Protein AF-A0A2S8F6P9-F1 (afdb_monomer)

Structure (mmCIF, N/CA/C/O backbone):
data_AF-A0A2S8F6P9-F1
#
_entry.id   AF-A0A2S8F6P9-F1
#
loop_
_atom_site.group_PDB
_atom_site.id
_atom_site.type_symbol
_atom_site.label_atom_id
_atom_site.label_alt_id
_atom_site.label_comp_id
_atom_site.label_asym_id
_atom_site.label_entity_id
_atom_site.label_seq_id
_atom_site.pdbx_PDB_ins_code
_atom_site.Cartn_x
_atom_site.Cartn_y
_atom_site.Cartn_z
_atom_site.occupancy
_atom_site.B_iso_or_equiv
_atom_site.auth_seq_id
_atom_site.auth_comp_id
_atom_site.auth_asym_id
_atom_site.auth_atom_id
_atom_site.pdbx_PDB_model_num
ATOM 1 N N . MET A 1 1 ? -46.909 18.393 47.380 1.00 46.16 1 MET A N 1
ATOM 2 C CA . MET A 1 1 ? -45.535 18.836 47.074 1.00 46.16 1 MET A CA 1
ATOM 3 C C . MET A 1 1 ? -44.942 17.707 46.244 1.00 46.16 1 MET A C 1
ATOM 5 O O . MET A 1 1 ? -44.631 16.673 46.807 1.00 46.16 1 MET A O 1
ATOM 9 N N . ASN A 1 2 ? -45.022 17.815 44.913 1.00 43.06 2 ASN A N 1
ATOM 10 C CA . ASN A 1 2 ? -44.705 16.712 43.997 1.00 43.06 2 ASN A CA 1
ATOM 11 C C . ASN A 1 2 ? -43.255 16.837 43.535 1.00 43.06 2 ASN A C 1
ATOM 13 O O . ASN A 1 2 ? -42.916 17.789 42.831 1.00 43.06 2 ASN A O 1
ATOM 17 N N . GLU A 1 3 ? -42.434 15.863 43.908 1.00 48.12 3 GLU A N 1
ATOM 18 C CA . GLU A 1 3 ? -41.111 15.640 43.341 1.00 48.12 3 GLU A CA 1
ATOM 19 C C . GLU A 1 3 ? -41.294 15.172 41.893 1.00 48.12 3 GLU A C 1
ATOM 21 O O . GLU A 1 3 ? -41.641 14.027 41.616 1.00 48.12 3 GLU A O 1
ATOM 26 N N . ARG A 1 4 ? -41.142 16.099 40.942 1.00 51.81 4 ARG A N 1
ATOM 27 C CA . ARG A 1 4 ? -40.935 15.735 39.540 1.00 51.81 4 ARG A CA 1
ATOM 28 C C . ARG A 1 4 ? -39.510 15.217 39.424 1.00 51.81 4 ARG A C 1
ATOM 30 O O . ARG A 1 4 ? -38.566 15.997 39.364 1.00 51.81 4 ARG A O 1
ATOM 37 N N . GLU A 1 5 ? -39.394 13.901 39.410 1.00 55.03 5 GLU A N 1
ATOM 38 C CA . GLU A 1 5 ? -38.217 13.162 38.981 1.00 55.03 5 GLU A CA 1
ATOM 39 C C . GLU A 1 5 ? -37.900 13.567 37.531 1.00 55.03 5 GLU A C 1
ATOM 41 O O . GLU A 1 5 ? -38.572 13.176 36.575 1.00 55.03 5 GLU A O 1
ATOM 46 N N . ILE A 1 6 ? -36.929 14.468 37.373 1.00 58.81 6 ILE A N 1
ATOM 47 C CA . ILE A 1 6 ? -36.389 14.849 36.070 1.00 58.81 6 ILE A CA 1
ATOM 48 C C . ILE A 1 6 ? -35.509 13.680 35.636 1.00 58.81 6 ILE A C 1
ATOM 50 O O . ILE A 1 6 ? -34.346 13.587 36.025 1.00 58.81 6 ILE A O 1
ATOM 54 N N . ALA A 1 7 ? -36.084 12.768 34.855 1.00 59.62 7 ALA A N 1
ATOM 55 C CA . ALA A 1 7 ? -35.307 11.773 34.137 1.00 59.62 7 ALA A CA 1
ATOM 56 C C . ALA A 1 7 ? -34.229 12.498 33.303 1.00 59.62 7 ALA A C 1
ATOM 58 O O . ALA A 1 7 ? -34.551 13.470 32.608 1.00 59.62 7 ALA A O 1
ATOM 59 N N . PRO A 1 8 ? -32.955 12.076 33.357 1.00 54.97 8 PRO A N 1
ATOM 60 C CA . PRO A 1 8 ? -31.944 12.621 32.468 1.00 54.97 8 PRO A CA 1
ATOM 61 C C . PRO A 1 8 ? -32.348 12.286 31.032 1.00 54.97 8 PRO A C 1
ATOM 63 O O . PRO A 1 8 ? -32.552 11.120 30.692 1.00 54.97 8 PRO A O 1
ATOM 66 N N . ASN A 1 9 ? -32.493 13.320 30.199 1.00 54.78 9 ASN A N 1
ATOM 67 C CA . ASN A 1 9 ? -32.681 13.154 28.761 1.00 54.78 9 ASN A CA 1
ATOM 68 C C . ASN A 1 9 ? -31.639 12.150 28.234 1.00 54.78 9 ASN A C 1
ATOM 70 O O . ASN A 1 9 ? -30.451 12.321 28.537 1.00 54.78 9 ASN A O 1
ATOM 74 N N . PRO A 1 10 ? -32.032 11.132 27.446 1.00 55.75 10 PRO A N 1
ATOM 75 C CA . PRO A 1 10 ? -31.050 10.328 26.739 1.00 55.75 10 PRO A CA 1
ATOM 76 C C . PRO A 1 10 ? -30.212 11.267 25.859 1.00 55.75 10 PRO A C 1
ATOM 78 O O . PRO A 1 10 ? -30.752 12.243 25.324 1.00 55.75 10 PRO A O 1
ATOM 81 N N . PRO A 1 11 ? -28.894 11.029 25.734 1.00 51.94 11 PRO A N 1
ATOM 82 C CA . PRO A 1 11 ? -28.050 11.861 24.898 1.00 51.94 11 PRO A CA 1
ATOM 83 C C . PRO A 1 11 ? -28.639 11.869 23.494 1.00 51.94 11 PRO A C 1
ATOM 85 O O . PRO A 1 11 ? -28.786 10.821 22.869 1.00 51.94 11 PRO A O 1
ATOM 88 N N . SER A 1 12 ? -29.014 13.067 23.046 1.00 47.97 12 SER A N 1
ATOM 89 C CA . SER A 1 12 ? -29.459 13.354 21.693 1.00 47.97 12 SER A CA 1
ATOM 90 C C . SER A 1 12 ? -28.523 12.661 20.711 1.00 47.97 12 SER A C 1
ATOM 92 O O . SER A 1 12 ? -27.375 13.082 20.532 1.00 47.97 12 SER A O 1
ATOM 94 N N . GLU A 1 13 ? -29.012 11.597 20.083 1.00 46.50 13 GLU A N 1
ATOM 95 C CA . GLU A 1 13 ? -28.463 11.122 18.828 1.00 46.50 13 GLU A CA 1
ATOM 96 C C . GLU A 1 13 ? -28.396 12.342 17.911 1.00 46.50 13 GLU A C 1
ATOM 98 O O . GLU A 1 13 ? -29.420 12.944 17.607 1.00 46.50 13 GLU A O 1
ATOM 103 N N . LEU A 1 14 ? -27.187 12.777 17.549 1.00 48.56 14 LEU A N 1
ATOM 104 C CA . LEU A 1 14 ? -26.985 13.730 16.464 1.00 48.56 14 LEU A CA 1
ATOM 105 C C . LEU A 1 14 ? -27.061 12.922 15.163 1.00 48.56 14 LEU A C 1
ATOM 107 O O . LEU A 1 14 ? -26.056 12.311 14.777 1.00 48.56 14 LEU A O 1
ATOM 111 N N . PRO A 1 15 ? -28.207 12.897 14.461 1.00 44.00 15 PRO A N 1
ATOM 112 C CA . PRO A 1 15 ? -28.344 12.162 13.222 1.00 44.00 15 PRO A CA 1
ATOM 113 C C . PRO A 1 15 ? -27.842 13.105 12.128 1.00 44.00 15 PRO A C 1
ATOM 115 O O . PRO A 1 15 ? -28.554 14.008 11.699 1.00 44.00 15 PRO A O 1
ATOM 118 N N . GLY A 1 16 ? -26.576 12.975 11.724 1.00 41.62 16 GLY A N 1
ATOM 119 C CA . GLY A 1 16 ? -26.099 13.746 10.568 1.00 41.62 16 GLY A CA 1
ATOM 120 C C . GLY A 1 16 ? -24.606 14.018 10.431 1.00 41.62 16 GLY A C 1
ATOM 121 O O . GLY A 1 16 ? -24.218 14.624 9.439 1.00 41.62 16 GLY A O 1
ATOM 122 N N . ARG A 1 17 ? -23.737 13.590 11.361 1.00 40.25 17 ARG A N 1
ATOM 123 C CA . ARG A 1 17 ? -22.298 13.946 11.306 1.00 40.25 17 ARG A CA 1
ATOM 124 C C . ARG A 1 17 ? -21.313 12.780 11.172 1.00 40.25 17 ARG A C 1
ATOM 126 O O . ARG A 1 17 ? -20.145 12.942 11.505 1.00 40.25 17 ARG A O 1
ATOM 133 N N . GLN A 1 18 ? -21.757 11.624 10.673 1.00 47.97 18 GLN A N 1
ATOM 134 C CA . GLN A 1 18 ? -20.892 10.445 10.476 1.00 47.97 18 GLN A CA 1
ATOM 135 C C . GLN A 1 18 ? -20.688 10.020 9.006 1.00 47.97 18 GLN A C 1
ATOM 137 O O . GLN A 1 18 ? -19.896 9.118 8.752 1.00 47.97 18 GLN A O 1
ATOM 142 N N . LEU A 1 19 ? -21.339 10.667 8.028 1.00 44.81 19 LEU A N 1
ATOM 143 C CA . LEU A 1 19 ? -21.239 10.267 6.614 1.00 44.81 19 LEU A CA 1
ATOM 144 C C . LEU A 1 19 ? -19.915 10.602 5.887 1.00 44.81 19 LEU A C 1
ATOM 146 O O . LEU A 1 19 ? -19.458 9.742 5.134 1.00 44.81 19 LEU A O 1
ATOM 150 N N . PRO A 1 20 ? -19.263 11.774 6.058 1.00 46.56 20 PRO A N 1
ATOM 151 C CA . PRO A 1 20 ? -18.102 12.103 5.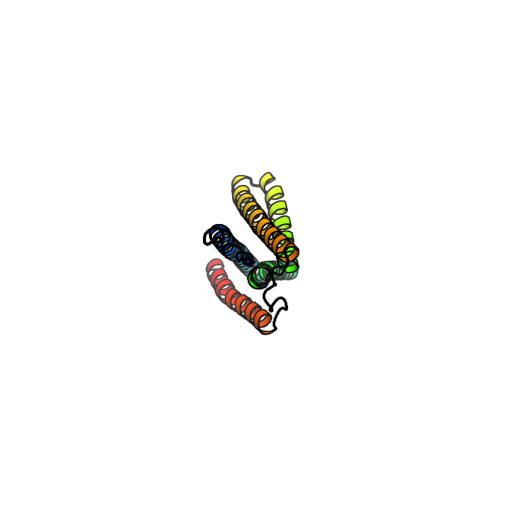221 1.00 46.56 20 PRO A CA 1
ATOM 152 C C . PRO A 1 20 ? -16.882 11.219 5.532 1.00 46.56 20 PRO A C 1
ATOM 154 O O . PRO A 1 20 ? -16.187 10.774 4.625 1.00 46.56 20 PRO A O 1
ATOM 157 N N . THR A 1 21 ? -16.677 10.858 6.802 1.00 59.41 21 THR A N 1
ATOM 158 C CA . THR A 1 21 ? -15.535 10.036 7.232 1.00 59.41 21 THR A CA 1
ATOM 159 C C . THR A 1 21 ? -15.608 8.585 6.754 1.00 59.41 21 THR A C 1
ATOM 161 O O . THR A 1 21 ? -14.565 7.979 6.515 1.00 59.41 21 THR A O 1
ATOM 164 N N . GLN A 1 22 ? -16.805 8.013 6.585 1.00 61.53 22 GLN A N 1
ATOM 165 C CA . GLN A 1 22 ? -16.952 6.640 6.083 1.00 61.53 22 GLN A CA 1
ATOM 166 C C . GLN A 1 22 ? -16.690 6.532 4.577 1.00 61.53 22 GLN A C 1
ATOM 168 O O . GLN A 1 22 ? -16.075 5.558 4.131 1.00 61.53 22 GLN A O 1
ATOM 173 N N . ILE A 1 23 ? -17.117 7.532 3.798 1.00 64.88 23 ILE A N 1
ATOM 174 C CA . ILE A 1 23 ? -16.878 7.580 2.349 1.00 64.88 23 ILE A CA 1
ATOM 175 C C . ILE A 1 23 ? -15.376 7.718 2.083 1.00 64.88 23 ILE A C 1
ATOM 177 O O . ILE A 1 23 ? -14.809 6.907 1.349 1.00 64.88 23 ILE A O 1
ATOM 181 N N . ASP A 1 24 ? -14.708 8.646 2.771 1.00 75.31 24 ASP A N 1
ATOM 182 C CA . ASP A 1 24 ? -13.259 8.842 2.655 1.00 75.31 24 ASP A CA 1
ATOM 183 C C . ASP A 1 24 ? -12.479 7.579 3.035 1.00 75.31 24 ASP A C 1
ATOM 185 O O . ASP A 1 24 ? -11.487 7.230 2.390 1.00 75.31 24 ASP A O 1
ATOM 189 N N . ALA A 1 25 ? -12.928 6.852 4.059 1.00 74.44 25 ALA A N 1
ATOM 190 C CA . ALA A 1 25 ? -12.280 5.619 4.493 1.00 74.44 25 ALA A CA 1
ATOM 191 C C . ALA A 1 25 ? -12.480 4.440 3.550 1.00 74.44 25 ALA A C 1
ATOM 193 O O . ALA A 1 25 ? -11.548 3.657 3.340 1.00 74.44 25 ALA A O 1
ATOM 194 N N . THR A 1 26 ? -13.640 4.368 2.911 1.00 79.00 26 THR A N 1
ATOM 195 C CA . THR A 1 26 ? -13.910 3.376 1.872 1.00 79.00 26 THR A CA 1
ATOM 196 C C . THR A 1 26 ? -13.032 3.639 0.650 1.00 79.00 26 THR A C 1
ATOM 198 O O . THR A 1 26 ? -12.324 2.740 0.201 1.00 79.00 26 THR A O 1
ATOM 201 N N . ILE A 1 27 ? -12.982 4.889 0.175 1.00 83.50 27 ILE A N 1
ATOM 202 C CA . ILE A 1 27 ? -12.139 5.297 -0.959 1.00 83.50 27 ILE A CA 1
ATOM 203 C C . ILE A 1 27 ? -10.658 5.040 -0.659 1.00 83.50 27 ILE A C 1
ATOM 205 O O . ILE A 1 27 ? -9.968 4.414 -1.461 1.00 83.50 27 ILE A O 1
ATOM 209 N N . THR A 1 28 ? -10.178 5.451 0.520 1.00 85.38 28 THR A N 1
ATOM 210 C CA . THR A 1 28 ? -8.784 5.216 0.938 1.00 85.38 28 THR A CA 1
ATOM 211 C C . THR A 1 28 ? -8.459 3.724 0.930 1.00 85.38 28 THR A C 1
ATOM 213 O O . THR A 1 28 ? -7.420 3.316 0.420 1.00 85.38 28 THR A O 1
ATOM 216 N N . THR A 1 29 ? -9.366 2.897 1.453 1.00 85.38 29 THR A N 1
ATOM 217 C CA . THR A 1 29 ? -9.197 1.441 1.501 1.00 85.38 29 THR A CA 1
ATOM 218 C C . THR A 1 29 ? -9.105 0.837 0.106 1.00 85.38 29 THR A C 1
ATOM 220 O O . THR A 1 29 ? -8.160 0.097 -0.162 1.00 85.38 29 THR A O 1
ATOM 223 N N . PHE A 1 30 ? -10.009 1.199 -0.807 1.00 86.50 30 PHE A N 1
ATOM 224 C CA . PHE A 1 30 ? -9.956 0.731 -2.193 1.00 86.50 30 PHE A CA 1
ATOM 225 C C . PHE A 1 30 ? -8.672 1.154 -2.905 1.00 86.50 30 PHE A C 1
ATOM 227 O O . PHE A 1 30 ? -8.057 0.329 -3.576 1.00 86.50 30 PHE A O 1
ATOM 234 N N . LEU A 1 31 ? -8.235 2.404 -2.737 1.00 89.44 31 LEU A N 1
ATOM 235 C CA . LEU A 1 31 ? -7.019 2.905 -3.380 1.00 89.44 31 LEU A CA 1
ATOM 236 C C . LEU A 1 31 ? -5.759 2.217 -2.842 1.00 89.44 31 LEU A C 1
ATOM 238 O O . LEU A 1 31 ? -4.916 1.785 -3.625 1.00 89.44 31 LEU A O 1
ATOM 242 N N . VAL A 1 32 ? -5.641 2.049 -1.522 1.00 89.88 32 VAL A N 1
ATOM 243 C CA . VAL A 1 32 ? -4.495 1.360 -0.905 1.00 89.88 32 VAL A CA 1
ATOM 244 C C . VAL A 1 32 ? -4.465 -0.121 -1.291 1.00 89.88 32 VAL A C 1
ATOM 246 O O . VAL A 1 32 ? -3.404 -0.640 -1.641 1.00 89.88 32 VAL A O 1
ATOM 249 N N . MET A 1 33 ? -5.620 -0.796 -1.298 1.00 89.44 33 MET A N 1
ATOM 250 C CA . MET A 1 33 ? -5.720 -2.171 -1.794 1.00 89.44 33 MET A CA 1
ATOM 251 C C . MET A 1 33 ? -5.360 -2.253 -3.281 1.00 89.44 33 MET A C 1
ATOM 253 O O . MET A 1 33 ? -4.611 -3.144 -3.668 1.00 89.44 33 MET A O 1
ATOM 257 N N . GLY A 1 34 ? -5.823 -1.306 -4.102 1.00 87.31 34 GLY A N 1
ATOM 258 C CA . GLY A 1 34 ? -5.493 -1.214 -5.525 1.00 87.31 34 GLY A CA 1
ATOM 259 C C . GLY A 1 34 ? -3.990 -1.080 -5.776 1.00 87.31 34 GLY A C 1
ATOM 260 O O . GLY A 1 34 ? -3.439 -1.813 -6.595 1.00 87.31 34 GLY A O 1
ATOM 261 N N . ILE A 1 35 ? -3.298 -0.228 -5.015 1.00 89.19 35 ILE A N 1
ATOM 262 C CA . ILE A 1 35 ? -1.830 -0.127 -5.058 1.00 89.19 35 ILE A CA 1
ATOM 263 C C . ILE A 1 35 ? -1.184 -1.464 -4.680 1.00 89.19 35 ILE A C 1
ATOM 265 O O . ILE A 1 35 ? -0.273 -1.919 -5.369 1.00 89.19 35 ILE A O 1
ATOM 269 N N . GLY A 1 36 ? -1.673 -2.126 -3.629 1.00 89.00 36 GLY A N 1
ATOM 270 C CA . GLY A 1 36 ? -1.188 -3.448 -3.232 1.00 89.00 36 GLY A CA 1
ATOM 271 C C . GLY A 1 36 ? -1.365 -4.512 -4.323 1.00 89.00 36 GLY A C 1
ATOM 272 O O . GLY A 1 36 ? -0.467 -5.329 -4.536 1.00 89.00 36 GLY A O 1
ATOM 273 N N . ILE A 1 37 ? -2.479 -4.475 -5.062 1.00 87.19 37 ILE A N 1
ATOM 274 C CA . ILE A 1 37 ? -2.736 -5.361 -6.208 1.00 87.19 37 ILE A CA 1
ATOM 275 C C . ILE A 1 37 ? -1.722 -5.096 -7.319 1.00 87.19 37 ILE A C 1
ATOM 277 O O . ILE A 1 37 ? -1.082 -6.038 -7.780 1.00 87.19 37 ILE A O 1
ATOM 281 N N . LEU A 1 38 ? -1.523 -3.834 -7.708 1.00 87.62 38 LEU A N 1
ATOM 282 C CA . LEU A 1 38 ? -0.554 -3.470 -8.745 1.00 87.62 38 LEU A CA 1
ATOM 283 C C . LEU A 1 38 ? 0.863 -3.923 -8.373 1.00 87.62 38 LEU A C 1
ATOM 285 O O . LEU A 1 38 ? 1.531 -4.567 -9.177 1.00 87.62 38 LEU A O 1
ATOM 289 N N . ILE A 1 39 ? 1.294 -3.670 -7.134 1.00 89.44 39 ILE A N 1
ATOM 290 C CA . ILE A 1 39 ? 2.595 -4.126 -6.620 1.00 89.44 39 ILE A CA 1
ATOM 291 C C . ILE A 1 39 ? 2.703 -5.653 -6.691 1.00 89.44 39 ILE A C 1
ATOM 293 O O . ILE A 1 39 ? 3.728 -6.174 -7.123 1.00 89.44 39 ILE A O 1
ATOM 297 N N . SER A 1 40 ? 1.647 -6.376 -6.313 1.00 87.44 40 SER A N 1
ATOM 298 C CA . SER A 1 40 ? 1.633 -7.841 -6.374 1.00 87.44 40 SER A CA 1
ATOM 299 C C . SER A 1 40 ? 1.759 -8.352 -7.811 1.00 87.44 40 SER A C 1
ATOM 301 O O . SER A 1 40 ? 2.515 -9.289 -8.047 1.00 87.44 40 SER A O 1
ATOM 303 N N . ILE A 1 41 ? 1.080 -7.721 -8.776 1.00 84.38 41 ILE A N 1
ATOM 304 C CA . ILE A 1 41 ? 1.185 -8.063 -10.204 1.00 84.38 41 ILE A CA 1
ATOM 305 C C . ILE A 1 41 ? 2.619 -7.853 -10.701 1.00 84.38 41 ILE A C 1
ATOM 307 O O . ILE A 1 41 ? 3.188 -8.767 -11.296 1.00 84.38 41 ILE A O 1
ATOM 311 N N . PHE A 1 42 ? 3.230 -6.700 -10.411 1.00 83.31 42 PHE A N 1
ATOM 312 C CA . PHE A 1 42 ? 4.625 -6.434 -10.781 1.00 83.31 42 PHE A CA 1
ATOM 313 C C . PHE A 1 42 ? 5.599 -7.417 -10.122 1.00 83.31 42 PHE A C 1
ATOM 315 O O . PHE A 1 42 ? 6.534 -7.885 -10.769 1.00 83.31 42 PHE A O 1
ATOM 322 N N . GLY A 1 43 ? 5.362 -7.778 -8.858 1.00 85.19 43 GLY A N 1
ATOM 323 C CA . GLY A 1 43 ? 6.147 -8.791 -8.157 1.00 85.19 43 GLY A CA 1
ATOM 324 C C . GLY A 1 43 ? 6.034 -10.170 -8.809 1.00 85.19 43 GLY A C 1
ATOM 325 O O . GLY A 1 43 ? 7.050 -10.814 -9.046 1.00 85.19 43 GLY A O 1
ATOM 326 N N . VAL A 1 44 ? 4.820 -10.609 -9.162 1.00 84.00 44 VAL A N 1
ATOM 327 C CA . VAL A 1 44 ? 4.595 -11.893 -9.847 1.00 84.00 44 VAL A CA 1
ATOM 328 C C . VAL A 1 44 ? 5.244 -11.900 -11.228 1.00 84.00 44 VAL A C 1
ATOM 330 O O . VAL A 1 44 ? 5.912 -12.871 -11.571 1.00 84.00 44 VAL A O 1
ATOM 333 N N . ALA A 1 45 ? 5.121 -10.815 -11.996 1.00 80.94 45 ALA A N 1
ATOM 334 C CA . ALA A 1 45 ? 5.816 -10.682 -13.274 1.00 80.94 45 ALA A CA 1
ATOM 335 C C . ALA A 1 45 ? 7.345 -10.783 -13.102 1.00 80.94 45 ALA A C 1
ATOM 337 O O . ALA A 1 45 ? 8.021 -11.413 -13.910 1.00 80.94 45 ALA A O 1
ATOM 338 N N . GLY A 1 46 ? 7.894 -10.244 -12.010 1.00 80.56 46 GLY A N 1
ATOM 339 C CA . GLY A 1 46 ? 9.313 -10.364 -11.677 1.00 80.56 46 GLY A CA 1
ATOM 340 C C . GLY A 1 46 ? 9.773 -11.776 -11.286 1.00 80.56 46 GLY A C 1
ATOM 341 O O . GLY A 1 46 ? 10.959 -12.067 -11.420 1.00 80.56 46 GLY A O 1
ATOM 342 N N . LEU A 1 47 ? 8.880 -12.666 -10.828 1.00 81.06 47 LEU A N 1
ATOM 343 C CA . LEU A 1 47 ? 9.260 -14.001 -10.334 1.00 81.06 47 LEU A CA 1
ATOM 344 C C . LEU A 1 47 ? 9.799 -14.925 -11.428 1.00 81.06 47 LEU A C 1
ATOM 346 O O . LEU A 1 47 ? 10.608 -15.797 -11.126 1.00 81.06 47 LEU A O 1
ATOM 350 N N . GLU A 1 48 ? 9.386 -14.744 -12.684 1.00 70.06 48 GLU A N 1
ATOM 351 C CA . GLU A 1 48 ? 9.926 -15.554 -13.788 1.00 70.06 48 GLU A CA 1
ATOM 352 C C . GLU A 1 48 ? 11.223 -14.962 -14.373 1.00 70.06 48 GLU A C 1
ATOM 354 O O . GLU A 1 48 ? 11.728 -15.462 -15.374 1.00 70.06 48 GLU A O 1
ATOM 359 N N . ASN A 1 49 ? 11.788 -13.912 -13.758 1.00 74.50 49 ASN A N 1
ATOM 360 C CA . ASN A 1 49 ? 13.148 -13.466 -14.043 1.00 74.50 49 ASN A CA 1
ATOM 361 C C . ASN A 1 49 ? 14.140 -14.253 -13.154 1.00 74.50 49 ASN A C 1
ATOM 363 O O . ASN A 1 49 ? 14.166 -14.050 -11.935 1.00 74.50 49 ASN A O 1
ATOM 367 N N . PRO A 1 50 ? 14.969 -15.149 -13.725 1.00 72.12 50 PRO A N 1
ATOM 368 C CA . PRO A 1 50 ? 15.769 -16.101 -12.950 1.00 72.12 50 PRO A CA 1
ATOM 369 C C . PRO A 1 50 ? 16.876 -15.443 -12.118 1.00 72.12 50 PRO A C 1
ATOM 371 O O . PRO A 1 50 ? 17.405 -16.064 -11.198 1.00 72.12 50 PRO A O 1
ATOM 374 N N . TYR A 1 51 ? 17.232 -14.192 -12.412 1.00 74.69 51 TYR A N 1
ATOM 375 C CA . TYR A 1 51 ? 18.363 -13.526 -11.774 1.00 74.69 51 TYR A CA 1
ATOM 376 C C . TYR A 1 51 ? 18.040 -12.950 -10.387 1.00 74.69 51 TYR A C 1
ATOM 378 O O . TYR A 1 51 ? 18.961 -12.756 -9.596 1.00 74.69 51 TYR A O 1
ATOM 386 N N . GLN A 1 52 ? 16.768 -12.661 -10.066 1.00 78.69 52 GLN A N 1
ATOM 387 C CA . GLN A 1 52 ? 16.389 -11.977 -8.812 1.00 78.69 52 GLN A CA 1
ATOM 388 C C . GLN A 1 52 ? 15.039 -12.440 -8.209 1.00 78.69 52 GLN A C 1
ATOM 390 O O . GLN A 1 52 ? 14.195 -11.609 -7.856 1.00 78.69 52 GLN A O 1
ATOM 395 N N . PRO A 1 53 ? 14.817 -13.753 -7.997 1.00 77.81 53 PRO A N 1
ATOM 396 C CA . PRO A 1 53 ? 13.538 -14.263 -7.490 1.00 77.81 53 PRO A CA 1
ATOM 397 C C . PRO A 1 53 ? 13.206 -13.766 -6.072 1.00 77.81 53 PRO A C 1
ATOM 399 O O . PRO A 1 53 ? 12.039 -13.571 -5.734 1.00 77.81 53 PRO A O 1
ATOM 402 N N . GLY A 1 54 ? 14.223 -13.511 -5.239 1.00 82.56 54 GLY A N 1
ATOM 403 C CA . GLY A 1 54 ? 14.032 -13.013 -3.873 1.00 82.56 54 GLY A CA 1
ATOM 404 C C . GLY A 1 54 ? 13.424 -11.608 -3.820 1.00 82.56 54 GLY A C 1
ATOM 405 O O . GLY A 1 54 ? 12.535 -11.354 -3.009 1.00 82.56 54 GLY A O 1
ATOM 406 N N . GLN A 1 55 ? 13.847 -10.709 -4.713 1.00 83.12 55 GLN A N 1
ATOM 407 C CA . GLN A 1 55 ? 13.289 -9.357 -4.787 1.00 83.12 55 GLN A CA 1
ATOM 408 C C . GLN A 1 55 ? 11.833 -9.394 -5.249 1.00 83.12 55 GLN A C 1
ATOM 410 O O . GLN A 1 55 ? 10.981 -8.752 -4.641 1.00 83.12 55 GLN A O 1
ATOM 415 N N . ALA A 1 56 ? 11.536 -10.206 -6.262 1.00 82.69 56 ALA A N 1
ATOM 416 C CA . ALA A 1 56 ? 10.182 -10.406 -6.757 1.00 82.69 56 ALA A CA 1
ATOM 417 C C . ALA A 1 56 ? 9.241 -10.964 -5.672 1.00 82.69 56 ALA A C 1
ATOM 419 O O . ALA A 1 56 ? 8.139 -10.446 -5.481 1.00 82.69 56 ALA A O 1
ATOM 420 N N . LEU A 1 57 ? 9.697 -11.944 -4.881 1.00 86.44 57 LEU A N 1
ATOM 421 C CA . LEU A 1 57 ? 8.924 -12.490 -3.761 1.00 86.44 57 LEU A CA 1
ATOM 422 C C . LEU A 1 57 ? 8.658 -11.442 -2.670 1.00 86.44 57 LEU A C 1
ATOM 424 O O . LEU A 1 57 ? 7.543 -11.367 -2.150 1.00 86.44 57 LEU A O 1
ATOM 428 N N . LEU A 1 58 ? 9.648 -10.602 -2.348 1.00 87.31 58 LEU A N 1
ATOM 429 C CA . LEU A 1 58 ? 9.472 -9.483 -1.417 1.00 87.31 58 LEU A CA 1
ATOM 430 C C . LEU A 1 58 ? 8.440 -8.478 -1.935 1.00 87.31 58 LEU A C 1
ATOM 432 O O . LEU A 1 58 ? 7.589 -8.030 -1.169 1.00 87.31 58 LEU A O 1
ATOM 436 N N . THR A 1 59 ? 8.469 -8.155 -3.229 1.00 87.50 59 THR A N 1
ATOM 437 C CA . THR A 1 59 ? 7.481 -7.270 -3.857 1.00 87.50 59 THR A CA 1
ATOM 438 C C . THR A 1 59 ? 6.069 -7.852 -3.754 1.00 87.50 59 THR A C 1
ATOM 440 O O . THR A 1 59 ? 5.155 -7.145 -3.333 1.00 87.50 59 THR A O 1
ATOM 443 N N . VAL A 1 60 ? 5.885 -9.150 -4.029 1.00 87.19 60 VAL A N 1
ATOM 444 C CA . VAL A 1 60 ? 4.591 -9.831 -3.832 1.00 87.19 60 VAL A CA 1
ATOM 445 C C . VAL A 1 60 ? 4.153 -9.775 -2.367 1.00 87.19 60 VAL A C 1
ATOM 447 O O . VAL A 1 60 ? 3.005 -9.441 -2.081 1.00 87.19 60 VAL A O 1
ATOM 450 N N . GLY A 1 61 ? 5.062 -10.043 -1.426 1.00 87.31 61 GLY A N 1
ATOM 451 C CA . GLY A 1 61 ? 4.778 -9.976 0.008 1.00 87.31 61 GLY A CA 1
ATOM 452 C C . GLY A 1 61 ? 4.359 -8.578 0.477 1.00 87.31 61 GLY A C 1
ATOM 453 O O . GLY A 1 61 ? 3.419 -8.447 1.265 1.00 87.31 61 GLY A O 1
ATOM 454 N N . LEU A 1 62 ? 4.996 -7.523 -0.038 1.00 89.75 62 LEU A N 1
ATOM 455 C CA . LEU A 1 62 ? 4.619 -6.134 0.239 1.00 89.75 62 LEU A CA 1
ATOM 456 C C . LEU A 1 62 ? 3.222 -5.813 -0.298 1.00 89.75 62 LEU A C 1
ATOM 458 O O . LEU A 1 62 ? 2.399 -5.260 0.434 1.00 89.75 62 LEU A O 1
ATOM 462 N N . GLY A 1 63 ? 2.931 -6.204 -1.540 1.00 88.94 63 GLY A N 1
ATOM 463 C CA . GLY A 1 63 ? 1.612 -6.023 -2.142 1.00 88.94 63 GLY A CA 1
ATOM 464 C C . GLY A 1 63 ? 0.515 -6.757 -1.364 1.00 88.94 63 GLY A C 1
ATOM 465 O O . GLY A 1 63 ? -0.496 -6.156 -0.998 1.00 88.94 63 GLY A O 1
ATOM 466 N N . ALA A 1 64 ? 0.759 -8.016 -0.992 1.00 87.38 64 ALA A N 1
ATOM 467 C CA . ALA A 1 64 ? -0.136 -8.806 -0.150 1.00 87.38 64 ALA A CA 1
ATOM 468 C C . ALA A 1 64 ? -0.377 -8.151 1.218 1.00 87.38 64 ALA A C 1
ATOM 470 O O . ALA A 1 64 ? -1.514 -8.076 1.686 1.00 87.38 64 ALA A O 1
ATOM 471 N N . THR A 1 65 ? 0.679 -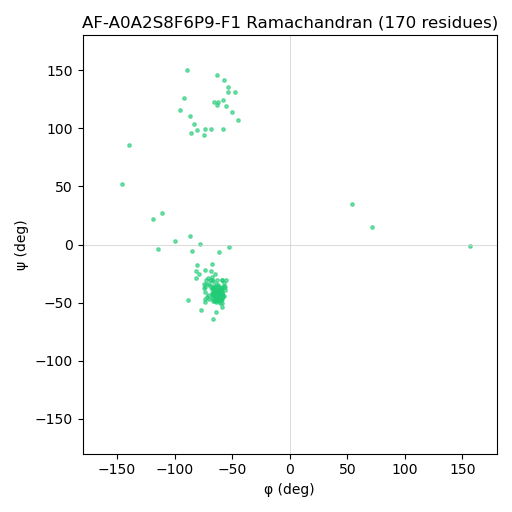7.627 1.846 1.00 89.94 65 THR A N 1
ATOM 472 C CA . THR A 1 65 ? 0.581 -6.954 3.148 1.00 89.94 65 THR A CA 1
ATOM 473 C C . THR A 1 65 ? -0.259 -5.681 3.061 1.00 89.94 65 THR A C 1
ATOM 475 O O . THR A 1 65 ? -1.046 -5.421 3.968 1.00 89.94 65 THR A O 1
ATOM 478 N N . LEU A 1 66 ? -0.161 -4.912 1.972 1.00 91.31 66 LEU A N 1
ATOM 479 C CA . LEU A 1 66 ? -1.019 -3.744 1.743 1.00 91.31 66 LEU A CA 1
ATOM 480 C C . LEU A 1 66 ? -2.489 -4.138 1.571 1.00 91.31 66 LEU A C 1
ATOM 482 O O . LEU A 1 66 ? -3.352 -3.520 2.186 1.00 91.31 66 LEU A O 1
ATOM 486 N N . ILE A 1 67 ? -2.781 -5.189 0.800 1.00 89.06 67 ILE A N 1
ATOM 487 C CA . ILE A 1 67 ? -4.157 -5.657 0.570 1.00 89.06 67 ILE A CA 1
ATOM 488 C C . ILE A 1 67 ? -4.781 -6.149 1.881 1.00 89.06 67 ILE A C 1
ATOM 490 O O . ILE A 1 67 ? -5.816 -5.645 2.319 1.00 89.06 67 ILE A O 1
ATOM 494 N N . VAL A 1 68 ? -4.143 -7.130 2.524 1.00 87.62 68 VAL A N 1
ATOM 495 C CA . VAL A 1 68 ? -4.677 -7.790 3.723 1.00 87.62 68 VAL A CA 1
ATOM 496 C C . VAL A 1 68 ? -4.627 -6.855 4.921 1.00 87.62 68 VAL A C 1
ATOM 498 O O . VAL A 1 68 ? -5.594 -6.763 5.674 1.00 87.62 68 VAL A O 1
ATOM 501 N N . GLY A 1 69 ? -3.521 -6.132 5.091 1.00 86.88 69 GLY A N 1
ATOM 502 C CA . GLY A 1 69 ? -3.342 -5.180 6.179 1.00 86.88 69 GLY A CA 1
ATOM 503 C C . GLY A 1 69 ? -4.363 -4.051 6.121 1.00 86.88 69 GLY A C 1
ATOM 504 O O . GLY A 1 69 ? -4.908 -3.687 7.163 1.00 86.88 69 GLY A O 1
ATOM 505 N N . GLN A 1 70 ? -4.683 -3.541 4.927 1.00 90.00 70 GLN A N 1
ATOM 506 C CA . GLN A 1 70 ? -5.697 -2.502 4.783 1.00 90.00 70 GLN A CA 1
ATOM 507 C C . GLN A 1 70 ? -7.100 -3.066 5.017 1.00 90.00 70 GLN A C 1
ATOM 509 O O . GLN A 1 70 ? -7.867 -2.478 5.779 1.00 90.00 70 GLN A O 1
ATOM 514 N N . TYR A 1 71 ? -7.418 -4.228 4.438 1.00 85.50 71 TYR A N 1
ATOM 515 C CA . TYR A 1 71 ? -8.712 -4.882 4.631 1.00 85.50 71 TYR A CA 1
ATOM 516 C C . TYR A 1 71 ? -8.981 -5.182 6.111 1.00 85.50 71 TYR A C 1
ATOM 518 O O . TYR A 1 71 ? -9.995 -4.745 6.654 1.00 85.50 71 TYR A O 1
ATOM 526 N N . VAL A 1 72 ? -8.060 -5.870 6.794 1.00 82.81 72 VAL A N 1
ATOM 527 C CA . VAL A 1 72 ? -8.184 -6.216 8.221 1.00 82.81 72 VAL A CA 1
ATOM 528 C C . VAL A 1 72 ? -8.128 -4.964 9.093 1.00 82.81 72 VAL A C 1
ATOM 530 O O . VAL A 1 72 ? -8.899 -4.831 10.042 1.00 82.81 72 VAL A O 1
ATOM 533 N N . GLY A 1 73 ? -7.232 -4.028 8.777 1.00 82.25 73 GLY A N 1
ATOM 534 C CA . GLY A 1 73 ? -7.075 -2.777 9.508 1.00 82.25 73 GLY A CA 1
ATOM 535 C C . GLY A 1 73 ? -8.356 -1.949 9.534 1.00 82.25 73 GLY A C 1
ATOM 536 O O . GLY A 1 73 ? -8.755 -1.480 10.599 1.00 82.25 73 GLY A O 1
ATOM 537 N N . PHE A 1 74 ? -9.024 -1.831 8.386 1.00 82.00 74 PHE A N 1
ATOM 538 C CA . PHE A 1 74 ? -10.275 -1.095 8.249 1.00 82.00 74 PHE A CA 1
ATOM 539 C C . PHE A 1 74 ? -11.478 -1.878 8.799 1.00 82.00 74 PHE A C 1
ATOM 541 O O . PHE A 1 74 ? -12.153 -1.408 9.711 1.00 82.00 74 PHE A O 1
ATOM 548 N N . THR A 1 75 ? -11.725 -3.100 8.315 1.00 78.81 75 THR A N 1
ATOM 549 C CA . THR A 1 75 ? -12.931 -3.874 8.679 1.00 78.81 75 THR A CA 1
ATOM 550 C C . THR A 1 75 ? -12.960 -4.286 10.152 1.00 78.81 75 THR A C 1
ATOM 552 O O . THR A 1 75 ? -14.015 -4.248 10.786 1.00 78.81 75 THR A O 1
ATOM 555 N N . ARG A 1 76 ? -11.807 -4.634 10.737 1.00 72.12 76 ARG A N 1
ATOM 556 C CA . ARG A 1 76 ? -11.697 -5.079 12.138 1.00 72.12 76 ARG A CA 1
ATOM 557 C C . ARG A 1 76 ? -11.226 -3.986 13.093 1.00 72.12 76 ARG A C 1
ATOM 559 O O . ARG A 1 76 ? -11.014 -4.271 14.269 1.00 72.12 76 ARG A O 1
ATOM 566 N N . HIS A 1 77 ? -11.034 -2.759 12.605 1.00 74.88 77 HIS A N 1
ATOM 567 C CA . HIS A 1 77 ? -10.485 -1.645 13.386 1.00 74.88 77 HIS A CA 1
ATOM 568 C C . HIS A 1 77 ? -9.131 -1.999 14.046 1.00 74.88 77 HIS A C 1
ATOM 570 O O . HIS A 1 77 ? -8.821 -1.578 15.162 1.00 74.88 77 HIS A O 1
ATOM 576 N N . ASN A 1 78 ? -8.300 -2.804 13.368 1.00 79.50 78 ASN A N 1
ATOM 577 C CA . ASN A 1 78 ? -7.014 -3.246 13.904 1.00 79.50 78 ASN A CA 1
ATOM 578 C C . ASN A 1 78 ? -5.928 -2.182 13.676 1.00 79.50 78 ASN A C 1
ATOM 580 O O . ASN A 1 78 ? -5.359 -2.043 12.590 1.00 79.50 78 ASN A O 1
ATOM 584 N N . ARG A 1 79 ? -5.584 -1.468 14.752 1.00 80.81 79 ARG A N 1
ATOM 585 C CA . ARG A 1 79 ? -4.557 -0.415 14.755 1.00 80.81 79 ARG A CA 1
ATOM 586 C C . ARG A 1 79 ? -3.169 -0.883 14.320 1.00 80.81 79 ARG A C 1
ATOM 588 O O . ARG A 1 79 ? -2.410 -0.058 13.813 1.00 80.81 79 ARG A O 1
ATOM 595 N N . VAL A 1 80 ? -2.810 -2.144 14.573 1.00 84.06 80 VAL A N 1
ATOM 596 C CA . VAL A 1 80 ? -1.487 -2.691 14.233 1.00 84.06 80 VAL A CA 1
ATOM 597 C C . VAL A 1 80 ? -1.395 -2.895 12.728 1.00 84.06 80 VAL A C 1
ATOM 599 O O . VAL A 1 80 ? -0.447 -2.413 12.117 1.00 84.06 80 VAL A O 1
ATOM 602 N N . CYS A 1 81 ? -2.412 -3.500 12.111 1.00 85.56 81 CYS A N 1
ATOM 603 C CA . CYS A 1 81 ? -2.471 -3.664 10.657 1.00 85.56 81 CYS A CA 1
ATOM 604 C C . CYS A 1 81 ? -2.424 -2.309 9.935 1.00 85.56 81 CYS A C 1
ATOM 606 O O . CYS A 1 81 ? -1.614 -2.132 9.029 1.00 85.56 81 CYS A O 1
ATOM 608 N N . LEU A 1 82 ? -3.189 -1.312 10.402 1.00 86.12 82 LEU A N 1
ATOM 609 C CA . LEU A 1 82 ? -3.122 0.048 9.849 1.00 86.12 82 LEU A CA 1
ATOM 610 C C . LEU A 1 82 ? -1.758 0.719 10.069 1.00 86.12 82 LEU A C 1
ATOM 612 O O . LEU A 1 82 ? -1.309 1.490 9.226 1.00 86.12 82 LEU A O 1
ATOM 616 N N . ALA A 1 83 ? -1.078 0.440 11.186 1.00 86.88 83 ALA A N 1
ATOM 617 C CA . ALA A 1 83 ? 0.271 0.949 11.426 1.00 86.88 83 ALA A CA 1
ATOM 618 C C . ALA A 1 83 ? 1.288 0.351 10.446 1.00 86.88 83 ALA A C 1
ATOM 620 O O . ALA A 1 83 ? 2.115 1.091 9.922 1.00 86.88 83 ALA A O 1
ATOM 621 N N . VAL A 1 84 ? 1.200 -0.955 10.175 1.00 90.81 84 VAL A N 1
ATOM 622 C CA . VAL A 1 84 ? 2.054 -1.642 9.196 1.00 90.81 84 VAL A CA 1
ATOM 623 C C . VAL A 1 84 ? 1.823 -1.077 7.797 1.00 90.81 84 VAL A C 1
ATOM 625 O O . VAL A 1 84 ? 2.784 -0.698 7.132 1.00 90.81 84 VAL A O 1
ATOM 628 N N . VAL A 1 85 ? 0.562 -0.928 7.378 1.00 92.31 85 VAL A N 1
ATOM 629 C CA . VAL A 1 85 ? 0.222 -0.329 6.077 1.00 92.31 85 VAL A CA 1
ATOM 630 C C . VAL A 1 85 ? 0.750 1.101 5.965 1.00 92.31 85 VAL A C 1
ATOM 632 O O . VAL A 1 85 ? 1.375 1.444 4.964 1.00 92.31 85 VAL A O 1
ATOM 635 N N . ASN A 1 86 ? 0.580 1.923 7.005 1.00 92.62 86 ASN A N 1
ATOM 636 C CA . ASN A 1 86 ? 1.146 3.275 7.037 1.00 92.62 86 ASN A CA 1
ATOM 637 C C . ASN A 1 86 ? 2.678 3.271 6.989 1.00 92.62 86 ASN A C 1
ATOM 639 O O . ASN A 1 86 ? 3.260 4.153 6.368 1.00 92.62 86 ASN A O 1
ATOM 643 N N . GLY A 1 87 ? 3.334 2.289 7.609 1.00 92.25 87 GLY A N 1
ATOM 644 C CA . GLY A 1 87 ? 4.781 2.109 7.508 1.00 92.25 87 GLY A CA 1
ATOM 645 C C . GLY A 1 87 ? 5.226 1.850 6.068 1.00 92.25 87 GLY A C 1
ATOM 646 O O . GLY A 1 87 ? 6.140 2.515 5.584 1.00 92.25 87 GLY A O 1
ATOM 647 N N . ILE A 1 88 ? 4.535 0.951 5.360 1.00 92.94 88 ILE A N 1
ATOM 648 C CA . ILE A 1 88 ? 4.819 0.640 3.950 1.00 92.94 88 ILE A CA 1
ATOM 649 C C . ILE A 1 88 ? 4.554 1.863 3.061 1.00 92.94 88 ILE A C 1
ATOM 651 O O . ILE A 1 88 ? 5.425 2.251 2.286 1.00 92.94 88 ILE A O 1
ATOM 655 N N . LEU A 1 89 ? 3.400 2.523 3.208 1.00 91.50 89 LEU A N 1
ATOM 656 C CA . LEU A 1 89 ? 3.074 3.745 2.462 1.00 91.50 89 LEU A CA 1
ATOM 657 C C . LEU A 1 89 ? 4.063 4.883 2.753 1.00 91.50 89 LEU A C 1
ATOM 659 O O . LEU A 1 89 ? 4.421 5.633 1.845 1.00 91.50 89 LEU A O 1
ATOM 663 N N . GLY A 1 90 ? 4.538 5.000 3.995 1.00 91.75 90 GLY A N 1
ATOM 664 C CA . GLY A 1 90 ? 5.570 5.955 4.394 1.00 91.75 90 GLY A CA 1
ATOM 665 C C . GLY A 1 90 ? 6.902 5.687 3.701 1.00 91.75 90 GLY A C 1
ATOM 666 O O . GLY A 1 90 ? 7.472 6.600 3.107 1.00 91.75 90 GLY A O 1
ATOM 667 N N . ALA A 1 91 ? 7.358 4.433 3.701 1.00 92.69 91 ALA A N 1
ATOM 668 C CA . ALA A 1 91 ? 8.572 4.029 2.996 1.00 92.69 91 ALA A CA 1
ATOM 669 C C . ALA A 1 91 ? 8.461 4.262 1.480 1.00 92.69 91 ALA A C 1
ATOM 671 O O . ALA A 1 91 ? 9.381 4.814 0.880 1.00 92.69 91 ALA A O 1
ATOM 672 N N . MET A 1 92 ? 7.321 3.922 0.868 1.00 90.50 92 MET A N 1
ATOM 673 C CA . MET A 1 92 ? 7.059 4.190 -0.552 1.00 90.50 92 MET A CA 1
ATOM 674 C C . MET A 1 92 ? 7.073 5.686 -0.868 1.00 90.50 92 MET A C 1
ATOM 676 O O . MET A 1 92 ? 7.688 6.107 -1.842 1.00 90.50 92 MET A O 1
ATOM 680 N N . THR A 1 93 ? 6.428 6.499 -0.030 1.00 92.06 93 THR A N 1
ATOM 681 C CA . THR A 1 93 ? 6.392 7.957 -0.201 1.00 92.06 93 THR A CA 1
ATOM 682 C C . THR A 1 93 ? 7.794 8.549 -0.096 1.00 92.06 93 THR A C 1
ATOM 684 O O . THR A 1 93 ? 8.180 9.355 -0.937 1.00 92.06 93 THR A O 1
ATOM 687 N N . LEU A 1 94 ? 8.593 8.109 0.879 1.00 92.44 94 LEU A N 1
ATOM 688 C CA . LEU A 1 94 ? 9.988 8.527 1.010 1.00 92.44 94 LEU A CA 1
ATOM 689 C C . LEU A 1 94 ? 10.815 8.115 -0.215 1.00 92.44 94 LEU A C 1
ATOM 691 O O . LEU A 1 94 ? 11.574 8.920 -0.744 1.00 92.44 94 LEU A O 1
ATOM 695 N N . MET A 1 95 ? 10.638 6.885 -0.700 1.00 90.19 95 MET A N 1
ATOM 696 C CA . MET A 1 95 ? 11.313 6.395 -1.900 1.00 90.19 95 MET A CA 1
ATOM 697 C C . MET A 1 95 ? 10.961 7.243 -3.129 1.00 90.19 95 M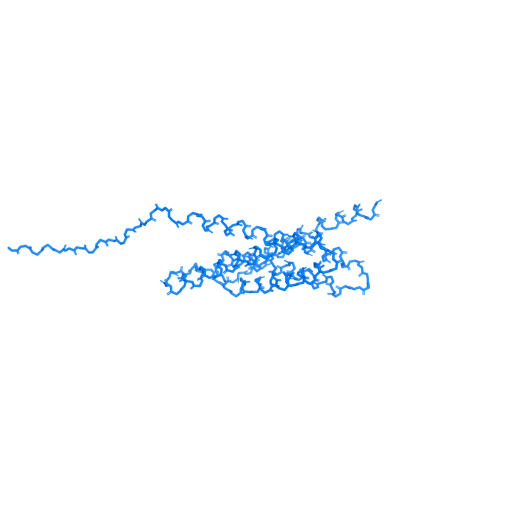ET A C 1
ATOM 699 O O . MET A 1 95 ? 11.861 7.671 -3.848 1.00 90.19 95 MET A O 1
ATOM 703 N N . PHE A 1 96 ? 9.679 7.545 -3.357 1.00 89.38 96 PHE A N 1
ATOM 704 C CA . PHE A 1 96 ? 9.270 8.406 -4.469 1.00 89.38 96 PHE A CA 1
ATOM 705 C C . PHE A 1 96 ? 9.795 9.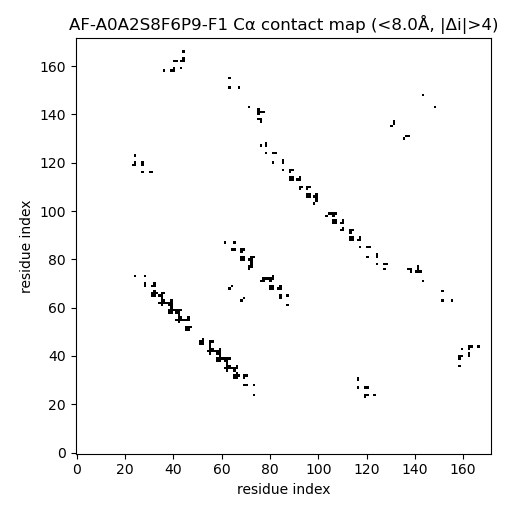830 -4.318 1.00 89.38 96 PHE A C 1
ATOM 707 O O . PHE A 1 96 ? 10.239 10.402 -5.307 1.00 89.38 96 PHE A O 1
ATOM 714 N N . MET A 1 97 ? 9.839 10.373 -3.098 1.00 89.31 97 MET A N 1
ATOM 715 C CA . MET A 1 97 ? 10.456 11.674 -2.831 1.00 89.31 97 MET A CA 1
ATOM 716 C C . MET A 1 97 ? 11.923 11.708 -3.279 1.00 89.31 97 MET A C 1
ATOM 718 O O . MET A 1 97 ? 12.347 12.664 -3.920 1.00 89.31 97 MET A O 1
ATOM 722 N N . LEU A 1 98 ? 12.691 10.655 -2.979 1.00 88.75 98 LEU A N 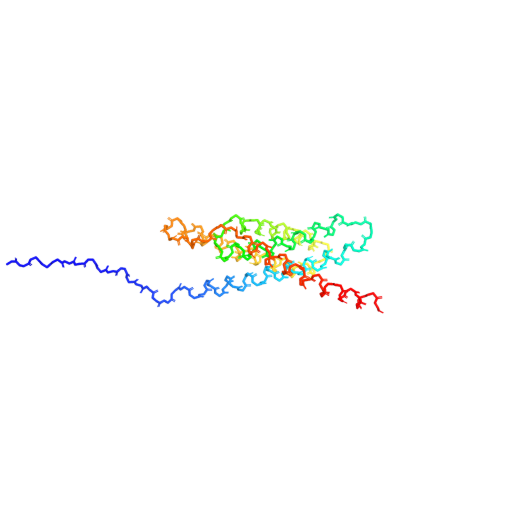1
ATOM 723 C CA . LEU A 1 98 ? 14.087 10.545 -3.411 1.00 88.75 98 LEU A CA 1
ATOM 724 C C . LEU A 1 98 ? 14.208 10.405 -4.937 1.00 88.75 98 LEU A C 1
ATOM 726 O O . LEU A 1 98 ? 15.121 10.969 -5.536 1.00 88.75 98 LEU A O 1
ATOM 730 N N . LEU A 1 99 ? 13.274 9.703 -5.580 1.00 87.12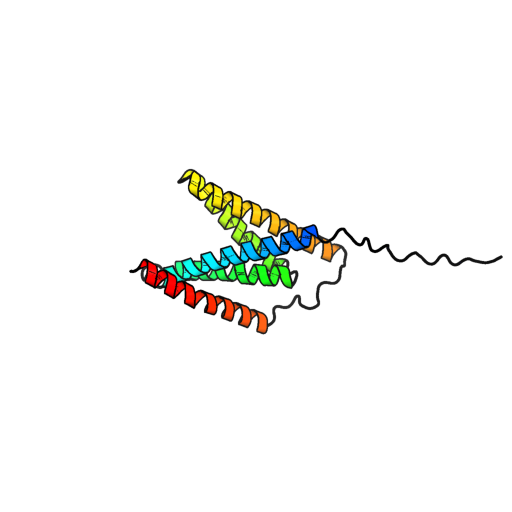 99 LEU A N 1
ATOM 731 C CA . LEU A 1 99 ? 13.266 9.503 -7.034 1.00 87.12 99 LEU A CA 1
ATOM 732 C C . LEU A 1 99 ? 12.853 10.752 -7.829 1.00 87.12 99 LEU A C 1
ATOM 734 O O . LEU A 1 99 ? 13.239 10.872 -8.994 1.00 87.12 99 LEU A O 1
ATOM 738 N N . ILE A 1 100 ? 12.140 11.707 -7.219 1.00 87.12 100 ILE A N 1
ATOM 739 C CA . ILE A 1 100 ? 11.823 13.002 -7.852 1.00 87.12 100 ILE A CA 1
ATOM 740 C C . ILE A 1 100 ? 13.100 13.724 -8.295 1.00 87.12 100 ILE A C 1
ATOM 742 O O . ILE A 1 100 ? 13.102 14.336 -9.358 1.00 87.12 100 ILE A O 1
ATOM 746 N N . PHE A 1 101 ? 14.198 13.623 -7.536 1.00 82.12 101 PHE A N 1
ATOM 747 C CA . PHE A 1 101 ? 15.468 14.258 -7.909 1.00 82.12 101 PHE A CA 1
ATOM 748 C C . PHE A 1 101 ? 16.080 13.678 -9.191 1.00 82.12 101 PHE A C 1
ATOM 750 O O . PHE A 1 101 ? 16.823 14.377 -9.874 1.00 82.12 101 PHE A O 1
ATOM 757 N N . ALA A 1 102 ? 15.766 12.423 -9.526 1.00 82.25 102 ALA A N 1
ATOM 758 C CA . ALA A 1 102 ? 16.261 11.764 -10.729 1.00 82.25 102 ALA A CA 1
ATOM 759 C C . ALA A 1 102 ? 15.352 12.017 -11.942 1.00 82.25 102 ALA A C 1
ATOM 761 O O . ALA A 1 102 ? 15.842 12.364 -13.014 1.00 82.25 102 ALA A O 1
ATOM 762 N N . VAL A 1 103 ? 14.030 11.852 -11.787 1.00 78.12 103 VAL A N 1
ATOM 763 C CA . VAL A 1 103 ? 13.051 12.021 -12.880 1.00 78.12 103 VAL A CA 1
ATOM 764 C C . VAL A 1 103 ? 11.799 12.748 -12.357 1.00 78.12 103 VAL A C 1
ATOM 766 O O . VAL A 1 103 ? 10.812 12.108 -11.982 1.00 78.12 103 VAL A O 1
ATOM 769 N N . PRO A 1 104 ? 11.799 14.094 -12.337 1.00 74.25 104 PRO A N 1
ATOM 770 C CA . PRO A 1 104 ? 10.790 14.873 -11.621 1.00 74.25 104 PRO A CA 1
ATOM 771 C C . PRO A 1 104 ? 9.330 14.650 -12.051 1.00 74.25 104 PRO A C 1
ATOM 773 O O . PRO A 1 104 ? 8.501 14.398 -11.180 1.00 74.25 104 PRO A O 1
ATOM 776 N N . PRO A 1 105 ? 8.956 14.709 -13.345 1.00 80.06 105 PRO A N 1
ATOM 777 C CA . PRO A 1 105 ? 7.540 14.771 -13.715 1.00 80.06 105 PRO A CA 1
ATOM 778 C C . PRO A 1 105 ? 6.787 13.461 -13.453 1.00 80.06 105 PRO A C 1
ATOM 780 O O . PRO A 1 105 ? 5.620 13.492 -13.072 1.00 80.06 105 PRO A O 1
ATOM 783 N N . LEU A 1 106 ? 7.453 12.313 -13.613 1.00 78.25 106 LEU A N 1
ATOM 784 C CA . LEU A 1 106 ? 6.828 11.005 -13.422 1.00 78.25 106 LEU A CA 1
ATOM 785 C C . LEU A 1 106 ? 6.596 10.719 -11.931 1.00 78.25 106 LEU A C 1
ATOM 787 O O . LEU A 1 106 ? 5.494 10.355 -11.526 1.00 78.25 106 LEU A O 1
ATOM 791 N N . PHE A 1 107 ? 7.625 10.906 -11.100 1.00 85.75 107 PHE A N 1
ATOM 792 C CA . PHE A 1 107 ? 7.582 10.504 -9.693 1.00 85.75 107 PHE A CA 1
ATOM 793 C C . PHE A 1 107 ? 6.845 11.489 -8.786 1.00 85.75 107 PHE A C 1
ATOM 795 O O . PHE A 1 107 ? 6.410 11.093 -7.705 1.00 85.75 107 PHE A O 1
ATOM 802 N N . LEU A 1 108 ? 6.626 12.732 -9.224 1.00 86.19 108 LEU A N 1
ATOM 803 C CA . LEU A 1 108 ? 5.866 13.721 -8.457 1.00 86.19 108 LEU A CA 1
ATOM 804 C C . LEU A 1 108 ? 4.400 13.298 -8.287 1.00 86.19 108 LEU A C 1
ATOM 806 O O . LEU A 1 108 ? 3.861 13.404 -7.187 1.00 86.19 108 LEU A O 1
ATOM 810 N N . LEU A 1 109 ? 3.781 12.730 -9.329 1.00 86.38 109 LEU A N 1
ATOM 811 C CA . LEU A 1 109 ? 2.421 12.187 -9.249 1.00 86.38 109 LEU A CA 1
ATOM 812 C C . LEU A 1 109 ? 2.340 11.014 -8.259 1.00 86.38 109 LEU A C 1
ATOM 814 O O . LEU A 1 109 ? 1.443 10.976 -7.413 1.00 86.38 109 LEU A O 1
ATOM 818 N N . PHE A 1 110 ? 3.285 10.072 -8.337 1.00 86.69 110 PHE A N 1
ATOM 819 C CA . PHE A 1 110 ? 3.327 8.915 -7.439 1.00 86.69 110 PHE A CA 1
ATOM 820 C C . PHE A 1 110 ? 3.555 9.330 -5.986 1.00 86.69 110 PHE A C 1
ATOM 822 O O . PHE A 1 110 ? 2.847 8.847 -5.105 1.00 86.69 110 PHE A O 1
ATOM 829 N N . PHE A 1 111 ? 4.470 10.272 -5.749 1.00 88.88 111 PHE A N 1
ATOM 830 C CA . PHE A 1 111 ? 4.704 10.861 -4.435 1.00 88.88 111 PHE A CA 1
ATOM 831 C C . PHE A 1 111 ? 3.460 11.563 -3.889 1.00 88.88 111 PHE A C 1
ATOM 833 O O . PHE A 1 111 ? 3.056 11.296 -2.760 1.00 88.88 111 PHE A O 1
ATOM 840 N N . ALA A 1 112 ? 2.826 12.435 -4.678 1.00 88.69 112 ALA A N 1
ATOM 841 C CA . ALA A 1 112 ? 1.633 13.158 -4.247 1.00 88.69 112 ALA A CA 1
ATOM 842 C C . ALA A 1 112 ? 0.498 12.185 -3.896 1.00 88.69 112 ALA A C 1
ATOM 844 O O . ALA A 1 112 ? -0.123 12.304 -2.841 1.00 88.69 112 ALA A O 1
ATOM 845 N N . THR A 1 113 ? 0.281 11.172 -4.737 1.00 88.00 113 THR A N 1
ATOM 846 C CA . THR A 1 113 ? -0.748 10.150 -4.514 1.00 88.00 113 THR A CA 1
ATOM 847 C C . THR A 1 113 ? -0.458 9.336 -3.252 1.00 88.00 113 THR A C 1
ATOM 849 O O . THR A 1 113 ? -1.337 9.177 -2.405 1.00 88.00 113 THR A O 1
ATOM 852 N N . SER A 1 114 ? 0.775 8.850 -3.075 1.00 88.12 114 SER A N 1
ATOM 853 C CA . SER A 1 114 ? 1.140 8.048 -1.903 1.00 88.12 114 SER A CA 1
ATOM 854 C C . SER A 1 114 ? 1.111 8.867 -0.610 1.00 88.12 114 SER A C 1
ATOM 856 O O . SER A 1 114 ? 0.651 8.362 0.414 1.00 88.12 114 SER A O 1
ATOM 858 N N . ALA A 1 115 ? 1.523 10.137 -0.657 1.00 89.75 115 ALA A N 1
ATOM 859 C CA . ALA A 1 115 ? 1.478 11.055 0.477 1.00 89.75 115 ALA A CA 1
ATOM 860 C C . ALA A 1 115 ? 0.037 11.354 0.918 1.00 89.75 115 ALA A C 1
ATOM 862 O O . ALA A 1 115 ? -0.256 11.322 2.115 1.00 89.75 115 ALA A O 1
ATOM 863 N N . VAL A 1 116 ? -0.877 11.588 -0.031 1.00 90.94 116 VAL A N 1
ATOM 864 C CA . VAL A 1 116 ? -2.305 11.789 0.264 1.00 90.94 116 VAL A CA 1
ATOM 865 C C . VAL A 1 116 ? -2.902 10.534 0.897 1.00 90.94 116 VAL A C 1
ATOM 867 O O . VAL A 1 116 ? -3.534 10.624 1.950 1.00 90.94 116 VAL A O 1
ATOM 870 N N . LEU A 1 117 ? -2.649 9.353 0.326 1.00 89.31 117 LEU A N 1
ATOM 871 C CA . LEU A 1 117 ? -3.148 8.092 0.884 1.00 89.31 117 LEU A CA 1
ATOM 872 C C . LEU A 1 117 ? -2.589 7.814 2.278 1.00 89.31 117 LEU A C 1
ATOM 874 O O . LEU A 1 117 ? -3.336 7.397 3.163 1.00 89.31 117 LEU A O 1
ATOM 878 N N . LEU A 1 118 ? -1.305 8.095 2.503 1.00 90.81 118 LEU A N 1
ATOM 879 C CA . LEU A 1 118 ? -0.686 7.997 3.820 1.00 90.81 118 LEU A CA 1
ATOM 880 C C . LEU A 1 118 ? -1.374 8.927 4.824 1.00 90.81 118 LEU A C 1
ATOM 882 O O . LEU A 1 118 ? -1.704 8.496 5.927 1.00 90.81 118 LEU A O 1
ATOM 886 N N . MET A 1 119 ? -1.623 10.184 4.451 1.00 90.75 119 MET A N 1
ATOM 887 C CA . MET A 1 119 ? -2.298 11.155 5.312 1.00 90.75 119 MET A CA 1
ATOM 888 C C . MET A 1 119 ? -3.727 10.713 5.652 1.00 90.75 119 MET A C 1
ATOM 890 O O . MET A 1 119 ? -4.115 10.732 6.823 1.00 90.75 119 MET A O 1
ATOM 894 N N . MET A 1 120 ? -4.499 10.269 4.658 1.00 87.50 120 MET A N 1
ATOM 895 C CA . MET A 1 120 ? -5.865 9.777 4.863 1.00 87.50 120 MET A CA 1
ATOM 896 C C . MET A 1 120 ? -5.882 8.535 5.761 1.00 87.50 120 MET A C 1
ATOM 898 O O . MET A 1 120 ? -6.636 8.477 6.733 1.00 87.50 120 MET A O 1
ATOM 902 N N . ASN A 1 121 ? -4.995 7.571 5.514 1.00 86.94 121 ASN A N 1
ATOM 903 C CA . ASN A 1 121 ? -4.934 6.342 6.299 1.00 86.94 121 ASN A CA 1
ATOM 904 C C . ASN A 1 121 ? -4.399 6.580 7.725 1.00 86.94 121 ASN A C 1
ATOM 906 O O . ASN A 1 121 ? -4.781 5.901 8.685 1.00 86.94 121 ASN A O 1
ATOM 910 N N . TRP A 1 122 ? -3.558 7.599 7.911 1.00 86.75 122 TRP A N 1
ATOM 911 C CA . TRP A 1 122 ? -3.140 8.067 9.229 1.00 86.75 122 TRP A CA 1
ATOM 912 C C . TRP A 1 122 ? -4.289 8.705 10.013 1.00 86.75 122 TRP A C 1
ATOM 914 O O . TRP A 1 122 ? -4.439 8.442 11.211 1.00 86.75 122 TRP A O 1
ATOM 924 N N . ASN A 1 123 ? -5.124 9.503 9.347 1.00 87.06 123 ASN A N 1
ATOM 925 C CA . ASN A 1 123 ? -6.319 10.084 9.953 1.00 87.06 123 ASN A CA 1
ATOM 926 C C . ASN A 1 123 ? -7.295 8.995 10.410 1.00 87.06 123 ASN A C 1
ATOM 928 O O . ASN A 1 123 ? -7.757 9.048 11.550 1.00 87.06 123 ASN A O 1
ATOM 932 N N . HIS A 1 124 ? -7.509 7.947 9.612 1.00 81.19 124 HIS A N 1
ATOM 933 C CA . HIS A 1 124 ? -8.354 6.811 10.014 1.00 81.19 124 HIS A CA 1
ATOM 934 C C . HIS A 1 124 ? -7.803 6.085 11.231 1.00 81.19 124 HIS A C 1
ATOM 936 O O . HIS A 1 124 ? -8.533 5.823 12.187 1.00 81.19 124 HIS A O 1
ATOM 942 N N . ARG A 1 125 ? -6.489 5.844 11.267 1.00 82.19 125 ARG A N 1
ATOM 943 C CA . ARG A 1 125 ? -5.840 5.270 12.449 1.00 82.19 125 ARG A CA 1
ATOM 944 C C . ARG A 1 125 ? -6.041 6.150 13.687 1.00 82.19 125 ARG A C 1
ATOM 946 O O . ARG A 1 125 ? -6.306 5.618 14.762 1.00 82.19 125 ARG A O 1
ATOM 953 N N . ARG A 1 126 ? -5.934 7.479 13.566 1.00 84.25 126 ARG A N 1
ATOM 954 C CA . ARG A 1 126 ? -6.190 8.411 14.680 1.00 84.25 126 ARG A CA 1
ATOM 955 C C . ARG A 1 126 ? -7.645 8.376 15.147 1.00 84.25 126 ARG A C 1
ATOM 957 O O . ARG A 1 126 ? -7.867 8.394 16.355 1.00 84.25 126 ARG A O 1
ATOM 964 N N . LEU A 1 127 ? -8.605 8.283 14.230 1.00 80.94 127 LEU A N 1
ATOM 965 C CA . LEU A 1 127 ? -10.030 8.168 14.556 1.00 80.94 127 LEU A CA 1
ATOM 966 C C . LEU A 1 127 ? -10.321 6.882 15.331 1.00 80.94 127 LEU A C 1
ATOM 968 O O . LEU A 1 127 ? -10.906 6.950 16.408 1.00 80.94 127 LEU A O 1
ATOM 972 N N . ILE A 1 128 ? -9.810 5.738 14.867 1.00 77.81 128 ILE A N 1
ATOM 973 C CA . ILE A 1 128 ? -9.899 4.464 15.599 1.00 77.81 128 ILE A CA 1
ATOM 974 C C . ILE A 1 128 ? -9.226 4.599 16.968 1.00 77.81 128 ILE A C 1
ATOM 976 O O . ILE A 1 128 ? -9.720 4.091 17.976 1.00 77.81 128 ILE A O 1
ATOM 980 N N . ILE A 1 129 ? -8.111 5.338 17.051 1.00 81.06 129 ILE A N 1
ATOM 981 C CA . ILE A 1 129 ? -7.454 5.558 18.336 1.00 81.06 129 ILE A CA 1
ATOM 982 C C . ILE A 1 129 ? -8.349 6.331 19.314 1.00 81.06 129 ILE A C 1
ATOM 984 O O . ILE A 1 129 ? -8.484 5.938 20.476 1.00 81.06 129 ILE A O 1
ATOM 988 N N . ALA A 1 130 ? -8.970 7.407 18.838 1.00 79.88 130 ALA A N 1
ATOM 989 C CA . ALA A 1 130 ? -9.882 8.231 19.618 1.00 79.88 130 ALA A CA 1
ATOM 990 C C . ALA A 1 130 ? -11.135 7.453 20.050 1.00 79.88 130 ALA A C 1
ATOM 992 O O . ALA A 1 130 ? -11.528 7.550 21.209 1.00 79.88 130 ALA A O 1
ATOM 993 N N . GLN A 1 131 ? -11.707 6.631 19.165 1.00 75.69 131 GLN A N 1
ATOM 994 C CA . GLN A 1 131 ? -12.897 5.825 19.453 1.00 75.69 131 GLN A CA 1
ATOM 995 C C . GLN A 1 131 ? -12.672 4.833 20.597 1.00 75.69 131 GLN A C 1
ATOM 997 O O . GLN A 1 131 ? -13.501 4.742 21.497 1.00 75.69 131 GLN A O 1
ATOM 1002 N N . GLU A 1 132 ? -11.531 4.137 20.630 1.00 74.12 132 GLU A N 1
ATOM 1003 C CA . GLU A 1 132 ? -11.279 3.214 21.746 1.00 74.12 132 GLU A CA 1
ATOM 1004 C C . GLU A 1 132 ? -10.956 3.952 23.053 1.00 74.12 132 GLU A C 1
ATOM 1006 O O . GLU A 1 132 ? -11.258 3.440 24.124 1.00 74.12 132 GLU A O 1
ATOM 1011 N N . ARG A 1 133 ? -10.344 5.147 22.992 1.00 77.19 133 ARG A N 1
ATOM 1012 C CA . ARG A 1 133 ? -10.148 5.987 24.190 1.00 77.19 133 ARG A CA 1
ATOM 1013 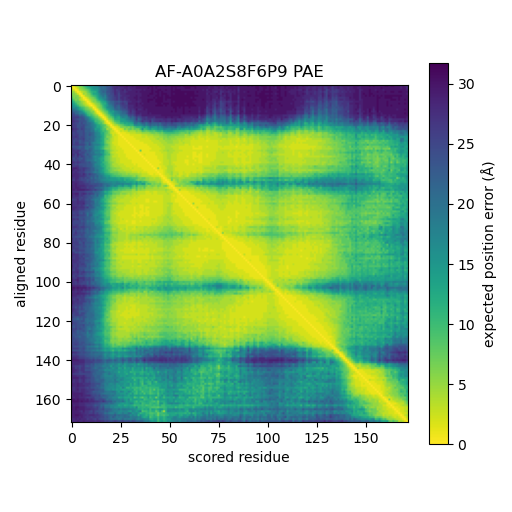C C . ARG A 1 133 ? -11.477 6.501 24.744 1.00 77.19 133 ARG A C 1
ATOM 1015 O O . ARG A 1 133 ? -11.592 6.671 25.949 1.00 77.19 133 ARG A O 1
ATOM 1022 N N . ALA A 1 134 ? -12.461 6.715 23.874 1.00 74.25 134 ALA A N 1
ATOM 1023 C CA . ALA A 1 134 ? -13.825 7.081 24.238 1.00 74.25 134 ALA A CA 1
ATOM 1024 C C . ALA A 1 134 ? -14.663 5.889 24.743 1.00 74.25 134 ALA A C 1
ATOM 1026 O O . ALA A 1 134 ? -15.836 6.068 25.055 1.00 74.25 134 ALA A O 1
ATOM 1027 N N . GLY A 1 135 ? -14.091 4.679 24.818 1.00 62.25 135 GLY A N 1
ATOM 1028 C CA . GLY A 1 135 ? -14.787 3.492 25.318 1.00 62.25 135 GLY A CA 1
ATOM 1029 C C . GLY A 1 135 ? -15.872 2.955 24.382 1.00 62.25 135 GLY A C 1
ATOM 1030 O O . GLY A 1 135 ? -16.690 2.147 24.812 1.00 62.25 135 GLY A O 1
ATOM 1031 N N . ILE A 1 136 ? -15.887 3.375 23.111 1.00 69.88 136 ILE A N 1
ATOM 1032 C CA . ILE A 1 136 ? -16.829 2.845 22.121 1.00 69.88 136 ILE A CA 1
ATOM 1033 C C . ILE A 1 136 ? -16.486 1.361 21.911 1.00 69.88 136 ILE A C 1
ATOM 1035 O O . ILE A 1 136 ? -15.330 1.055 21.589 1.00 69.88 136 ILE A O 1
ATOM 1039 N N . PRO A 1 137 ? -17.440 0.432 22.119 1.00 59.19 137 PRO A N 1
ATOM 1040 C CA . PRO A 1 137 ? -17.173 -0.994 22.014 1.00 59.19 137 PRO A CA 1
ATOM 1041 C C . PRO A 1 137 ? -16.642 -1.315 20.618 1.00 59.19 137 PRO A C 1
ATOM 1043 O O . PRO A 1 137 ? -17.256 -0.987 19.602 1.00 59.19 137 PRO A O 1
ATOM 1046 N N . ARG A 1 138 ? -15.459 -1.937 20.572 1.00 61.28 138 ARG A N 1
ATOM 1047 C CA . ARG A 1 138 ? -14.892 -2.437 19.317 1.00 61.28 138 ARG A CA 1
ATOM 1048 C C . ARG A 1 138 ? -15.825 -3.521 18.766 1.00 61.28 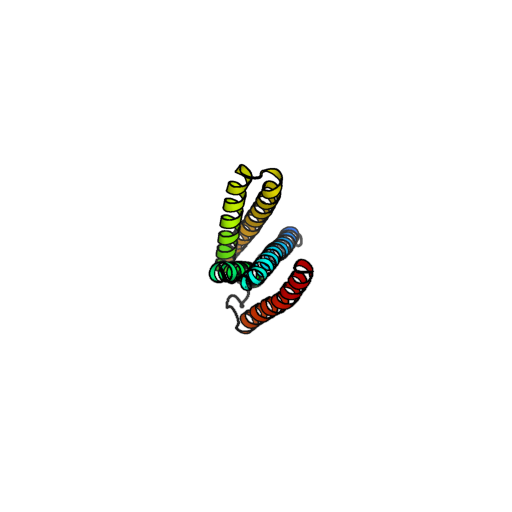138 ARG A C 1
ATOM 1050 O O . ARG A 1 138 ? -16.371 -4.283 19.565 1.00 61.28 138 ARG A O 1
ATOM 1057 N N . PRO A 1 139 ? -15.969 -3.659 17.437 1.00 58.97 139 PRO A N 1
ATOM 1058 C CA . PRO A 1 139 ? -16.639 -4.830 16.886 1.00 58.97 139 PRO A CA 1
ATOM 1059 C C . PRO A 1 139 ? -15.961 -6.095 17.441 1.00 58.97 139 PRO A C 1
ATOM 1061 O O . PRO A 1 139 ? -14.730 -6.166 17.461 1.00 58.97 139 PRO A O 1
ATOM 1064 N N . GLU A 1 140 ? -16.745 -7.094 17.870 1.00 52.59 140 GLU A N 1
ATOM 1065 C CA . GLU A 1 140 ? -16.329 -8.374 18.503 1.00 52.59 140 GLU A CA 1
ATOM 1066 C C . GLU A 1 140 ? -15.276 -9.188 17.719 1.00 52.59 140 GLU A C 1
ATOM 1068 O O . GLU A 1 140 ? -14.793 -10.232 18.152 1.00 52.59 140 GLU A O 1
ATOM 1073 N N . SER A 1 141 ? -14.878 -8.699 16.553 1.00 51.47 141 SER A N 1
ATOM 1074 C CA . SER A 1 141 ? -14.099 -9.396 15.554 1.00 51.47 141 SER A CA 1
ATOM 1075 C C . SER A 1 141 ? -12.668 -8.888 15.369 1.00 51.47 141 SER A C 1
ATOM 1077 O O . SER A 1 141 ? -12.062 -9.080 14.322 1.00 51.47 141 SER A O 1
ATOM 1079 N N . ALA A 1 142 ? -12.062 -8.306 16.403 1.00 51.19 142 ALA A N 1
ATOM 1080 C CA . ALA A 1 142 ? -10.652 -7.897 16.379 1.00 51.19 142 ALA A CA 1
ATOM 1081 C C . ALA A 1 142 ? -9.642 -9.060 16.172 1.00 51.19 142 ALA A C 1
ATOM 1083 O O . ALA A 1 142 ? -8.443 -8.814 16.027 1.00 51.19 142 ALA A O 1
ATOM 1084 N N . LYS A 1 143 ? -10.097 -10.323 16.174 1.00 57.78 143 LYS A N 1
ATOM 1085 C CA . LYS A 1 143 ? -9.277 -11.515 15.913 1.00 57.78 143 LYS A CA 1
ATOM 1086 C C . LYS A 1 143 ? -9.321 -11.867 14.423 1.00 57.78 143 LYS A C 1
ATOM 1088 O O . LYS A 1 143 ? -10.399 -12.061 13.870 1.00 57.78 143 LYS A O 1
ATOM 1093 N N . ILE A 1 144 ? -8.148 -11.995 13.799 1.00 59.66 144 ILE A N 1
ATOM 1094 C CA . ILE A 1 144 ? -8.012 -12.467 12.413 1.00 59.66 144 ILE A CA 1
ATOM 1095 C C . ILE A 1 144 ? -8.521 -13.908 12.347 1.00 59.66 144 ILE A C 1
ATOM 1097 O O . ILE A 1 144 ? -8.008 -14.783 13.045 1.00 59.66 144 ILE A O 1
ATOM 1101 N N . THR A 1 145 ? -9.539 -14.159 11.527 1.00 69.31 145 THR A N 1
ATOM 1102 C CA . THR A 1 145 ? -10.104 -15.503 11.365 1.00 69.31 145 THR A CA 1
ATOM 1103 C C . THR A 1 145 ? -9.388 -16.275 10.257 1.00 69.31 145 THR A C 1
ATOM 1105 O O . THR A 1 145 ? -8.943 -15.698 9.266 1.00 69.31 145 THR A O 1
ATOM 1108 N N . LEU A 1 146 ? -9.322 -17.607 10.373 1.00 66.06 146 LEU A N 1
ATOM 1109 C CA . LEU A 1 146 ? -8.741 -18.471 9.333 1.00 66.06 146 LEU A CA 1
ATOM 1110 C C . LEU A 1 146 ? -9.430 -18.278 7.970 1.00 66.06 146 LEU A C 1
ATOM 1112 O O . LEU A 1 146 ? -8.778 -18.329 6.932 1.00 66.06 146 LEU A O 1
ATOM 1116 N N . ARG A 1 147 ? -10.739 -17.987 7.976 1.00 68.62 147 ARG A N 1
ATOM 1117 C CA . ARG A 1 147 ? -11.526 -17.685 6.773 1.00 68.62 147 ARG A CA 1
ATOM 1118 C C . ARG A 1 147 ? -11.033 -16.433 6.046 1.00 68.62 147 ARG A C 1
ATOM 1120 O O . ARG A 1 147 ? -11.038 -16.415 4.823 1.00 68.62 147 ARG A O 1
ATOM 1127 N N . GLU A 1 148 ? -10.595 -15.406 6.771 1.00 62.19 148 GLU A N 1
ATOM 1128 C CA . GLU A 1 148 ? -10.017 -14.194 6.172 1.00 62.19 148 GLU A CA 1
ATOM 1129 C C . GLU A 1 148 ? -8.621 -14.443 5.622 1.00 62.19 148 GLU A C 1
ATOM 1131 O O . GLU A 1 148 ? -8.285 -13.918 4.566 1.00 62.19 148 GLU A O 1
ATOM 1136 N N . LEU A 1 149 ? -7.832 -15.280 6.297 1.00 65.94 149 LEU A N 1
ATOM 1137 C CA . LEU A 1 149 ? -6.526 -15.698 5.799 1.00 65.94 149 LEU A CA 1
ATOM 1138 C C . LEU A 1 149 ? -6.677 -16.475 4.480 1.00 65.94 149 LEU A C 1
ATOM 1140 O O . LEU A 1 149 ? -6.001 -16.183 3.499 1.00 65.94 149 LEU A O 1
ATOM 1144 N N . LEU A 1 150 ? -7.636 -17.403 4.424 1.00 70.56 150 LEU A N 1
ATOM 1145 C CA . LEU A 1 150 ? -8.018 -18.118 3.203 1.00 70.56 150 LEU A CA 1
ATOM 1146 C C . LEU A 1 150 ? -8.563 -17.172 2.127 1.00 70.56 150 LEU A C 1
ATOM 1148 O O . LEU A 1 150 ? -8.171 -17.286 0.972 1.00 70.56 150 LEU A O 1
ATOM 1152 N N . GLY A 1 151 ? -9.411 -16.210 2.496 1.00 68.88 151 GLY A N 1
ATOM 1153 C CA . GLY A 1 151 ? -9.901 -15.177 1.582 1.00 68.88 151 GLY A CA 1
ATOM 1154 C C . GLY A 1 151 ? -8.767 -14.345 0.981 1.00 68.88 151 GLY A C 1
ATOM 1155 O O . GLY A 1 151 ? -8.749 -14.118 -0.224 1.00 68.88 151 GLY A O 1
ATOM 1156 N N . ALA A 1 152 ? -7.774 -13.968 1.787 1.00 66.50 152 ALA A N 1
ATOM 1157 C CA . ALA A 1 152 ? -6.571 -13.289 1.322 1.00 66.50 152 ALA A CA 1
ATOM 1158 C C . ALA A 1 152 ? -5.770 -14.143 0.329 1.00 66.50 152 ALA A C 1
ATOM 1160 O O . ALA A 1 152 ? -5.373 -13.641 -0.720 1.00 66.50 152 ALA A O 1
ATOM 1161 N N . PHE A 1 153 ? -5.584 -15.437 0.610 1.00 68.38 153 PHE A N 1
ATOM 1162 C CA . PHE A 1 153 ? -4.942 -16.361 -0.329 1.00 68.38 153 PHE A CA 1
ATOM 1163 C C . PHE A 1 153 ? -5.730 -16.517 -1.632 1.00 68.38 153 PHE A C 1
ATOM 1165 O O . PHE A 1 153 ? -5.123 -16.553 -2.697 1.00 68.38 153 PHE A O 1
ATOM 1172 N N . VAL A 1 154 ? -7.063 -16.558 -1.574 1.00 71.81 154 VAL A N 1
ATOM 1173 C CA . VAL A 1 154 ? -7.919 -16.610 -2.768 1.00 71.81 154 VAL A CA 1
ATOM 1174 C C . VAL A 1 154 ? -7.791 -15.329 -3.587 1.00 71.81 154 VAL A C 1
ATOM 1176 O O . VAL A 1 154 ? -7.644 -15.408 -4.801 1.00 71.81 154 VAL A O 1
ATOM 1179 N N . VAL A 1 155 ? -7.778 -14.154 -2.951 1.00 69.81 155 VAL A N 1
ATOM 1180 C CA . VAL A 1 155 ? -7.544 -12.876 -3.642 1.00 69.81 155 VAL A CA 1
ATOM 1181 C C . VAL A 1 155 ? -6.158 -12.859 -4.292 1.00 69.81 155 VAL A C 1
ATOM 1183 O O . VAL A 1 155 ? -6.040 -12.499 -5.458 1.00 69.81 155 VAL A O 1
ATOM 1186 N N . LEU A 1 156 ? -5.117 -13.318 -3.595 1.00 67.12 156 LEU A N 1
ATOM 1187 C CA . LEU A 1 156 ? -3.769 -13.430 -4.163 1.00 67.12 156 LEU A CA 1
ATOM 1188 C C . LEU A 1 156 ? -3.713 -14.418 -5.340 1.00 67.12 156 LEU A C 1
ATOM 1190 O O . LEU A 1 156 ? -3.108 -14.117 -6.367 1.00 67.12 156 LEU A O 1
ATOM 1194 N N . ALA A 1 157 ? -4.387 -15.564 -5.232 1.00 67.56 157 ALA A N 1
ATOM 1195 C CA . ALA A 1 157 ? -4.503 -16.547 -6.308 1.00 67.56 157 ALA A CA 1
ATOM 1196 C C . ALA A 1 157 ? -5.283 -16.003 -7.517 1.00 67.56 157 ALA A C 1
ATOM 1198 O O . ALA A 1 157 ? -4.918 -16.273 -8.660 1.00 67.56 157 ALA A O 1
ATOM 1199 N N . LEU A 1 158 ? -6.316 -15.190 -7.284 1.00 69.81 158 LEU A N 1
ATO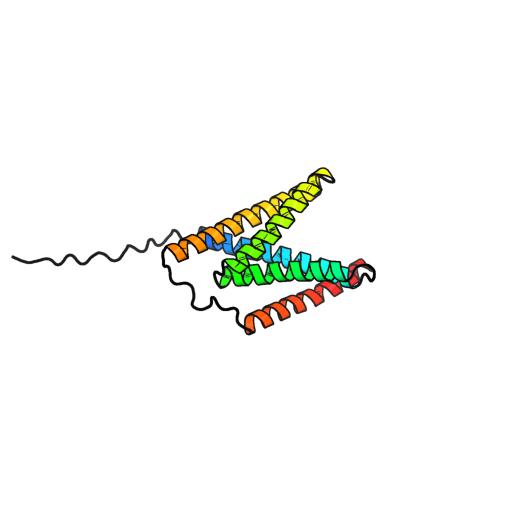M 1200 C CA . LEU A 1 158 ? -7.060 -14.502 -8.338 1.00 69.81 158 LEU A CA 1
ATOM 1201 C C . LEU A 1 158 ? -6.214 -13.443 -9.045 1.00 69.81 158 LEU A C 1
ATOM 1203 O O . LEU A 1 158 ? -6.421 -13.227 -10.231 1.00 69.81 158 LEU A O 1
ATOM 1207 N N . ILE A 1 159 ? -5.251 -12.817 -8.364 1.00 68.62 159 ILE A N 1
ATOM 1208 C CA . ILE A 1 159 ? -4.309 -11.859 -8.969 1.00 68.62 159 ILE A CA 1
ATOM 1209 C C . ILE A 1 159 ? -3.250 -12.575 -9.825 1.00 68.62 159 ILE A C 1
ATOM 1211 O O . ILE A 1 159 ? -2.843 -12.059 -10.867 1.00 68.62 159 ILE A O 1
ATOM 1215 N N . LEU A 1 160 ? -2.838 -13.786 -9.434 1.00 66.12 160 LEU A N 1
ATOM 1216 C CA . LEU A 1 160 ? -1.877 -14.610 -10.181 1.00 66.12 160 LEU A CA 1
ATOM 1217 C C . LEU A 1 160 ? -2.341 -14.939 -11.613 1.00 66.12 160 LEU A C 1
ATOM 1219 O O . LEU A 1 160 ? -1.501 -15.072 -12.499 1.00 66.12 160 LEU A O 1
ATOM 1223 N N . GLY A 1 161 ? -3.650 -15.055 -11.861 1.00 68.44 161 GLY A N 1
ATOM 1224 C CA . GLY A 1 161 ? -4.204 -15.318 -13.197 1.00 68.44 161 GLY A CA 1
ATOM 1225 C C . GLY A 1 161 ? -3.985 -14.162 -14.188 1.00 68.44 161 GLY A C 1
ATOM 1226 O O . GLY A 1 161 ? -3.253 -14.337 -15.163 1.00 68.44 161 GLY A O 1
ATOM 1227 N N . PRO A 1 162 ? -4.560 -12.967 -13.948 1.00 66.50 162 PRO A N 1
ATOM 1228 C CA . PRO A 1 162 ? -4.363 -11.783 -14.783 1.00 66.50 162 PRO A CA 1
ATOM 1229 C C . PRO A 1 162 ? -2.896 -11.380 -14.932 1.00 66.50 162 PRO A C 1
ATOM 1231 O O . PRO A 1 162 ? -2.503 -10.961 -16.015 1.00 66.50 162 PRO A O 1
ATOM 1234 N N . ALA A 1 163 ? -2.072 -11.552 -13.889 1.00 63.06 163 ALA A N 1
ATOM 1235 C CA . ALA A 1 163 ? -0.636 -11.275 -13.961 1.00 63.06 163 ALA A CA 1
ATOM 1236 C C . ALA A 1 163 ? 0.074 -12.134 -15.024 1.00 63.06 163 ALA A C 1
ATOM 1238 O O . ALA A 1 163 ? 0.906 -11.621 -15.770 1.00 63.06 163 ALA A O 1
ATOM 1239 N N . LYS A 1 164 ? -0.296 -13.417 -15.144 1.00 67.75 164 LYS A N 1
ATOM 1240 C CA . LYS A 1 164 ? 0.232 -14.309 -16.190 1.00 67.75 164 LYS A CA 1
ATOM 1241 C C . LYS A 1 164 ? -0.224 -13.901 -17.594 1.00 67.75 164 LYS A C 1
ATOM 1243 O O . LYS A 1 164 ? 0.571 -13.959 -18.523 1.00 67.75 164 LYS A O 1
ATOM 1248 N N . ILE A 1 165 ? -1.474 -13.459 -17.747 1.00 71.12 165 ILE A N 1
ATOM 1249 C CA . ILE A 1 165 ? -2.035 -13.039 -19.046 1.00 71.12 165 ILE A CA 1
ATOM 1250 C C . ILE A 1 165 ? -1.402 -11.727 -19.531 1.00 71.12 165 ILE A C 1
ATOM 1252 O O . ILE A 1 165 ? -0.979 -11.636 -20.678 1.00 71.12 165 ILE A O 1
ATOM 1256 N N . LEU A 1 166 ? -1.300 -10.720 -18.656 1.00 62.84 166 LEU A N 1
ATOM 1257 C CA . LEU A 1 166 ? -0.664 -9.430 -18.964 1.00 62.84 166 LEU A CA 1
ATOM 1258 C C . LEU A 1 166 ? 0.774 -9.607 -19.447 1.00 62.84 166 LEU A C 1
ATOM 1260 O O . LEU A 1 166 ? 1.202 -8.935 -20.379 1.00 62.84 166 LEU A O 1
ATOM 1264 N N . ARG A 1 167 ? 1.503 -10.545 -18.841 1.00 63.25 167 ARG A N 1
ATOM 1265 C CA . ARG A 1 167 ? 2.853 -10.877 -19.275 1.00 63.25 167 ARG A CA 1
ATOM 1266 C C . ARG A 1 167 ? 2.884 -11.542 -20.650 1.00 63.25 167 ARG A C 1
ATOM 1268 O O . ARG A 1 167 ? 3.668 -11.114 -21.484 1.00 63.25 167 ARG A O 1
ATOM 1275 N N . GLN A 1 168 ? 2.015 -12.522 -20.916 1.00 68.06 168 GLN A N 1
ATOM 1276 C CA . GLN A 1 168 ? 1.918 -13.137 -22.250 1.00 68.06 168 GLN A CA 1
ATOM 1277 C C . GLN A 1 168 ? 1.664 -12.102 -23.354 1.00 68.06 168 GLN A C 1
ATOM 1279 O O . GLN A 1 168 ? 2.116 -12.293 -24.474 1.00 68.06 168 GLN A O 1
ATOM 1284 N N . MET A 1 169 ? 0.966 -11.007 -23.038 1.00 69.19 169 MET A N 1
ATOM 1285 C CA . MET A 1 169 ? 0.759 -9.888 -23.961 1.00 69.19 169 MET A CA 1
ATOM 1286 C C . MET A 1 169 ? 1.964 -8.944 -24.083 1.00 69.19 169 MET A C 1
ATOM 1288 O O . MET A 1 169 ? 2.075 -8.266 -25.092 1.00 69.19 169 MET A O 1
ATOM 1292 N N . MET A 1 170 ? 2.829 -8.852 -23.069 1.00 61.44 170 MET A N 1
ATOM 1293 C CA . MET A 1 170 ? 4.063 -8.053 -23.126 1.00 61.44 170 MET A CA 1
ATOM 1294 C C . MET A 1 170 ? 5.215 -8.779 -23.829 1.00 61.44 170 MET A C 1
ATOM 1296 O O . MET A 1 170 ? 6.095 -8.120 -24.374 1.00 61.44 170 MET A O 1
ATOM 1300 N N . ASP A 1 171 ? 5.224 -10.112 -23.777 1.00 58.09 171 ASP A N 1
ATOM 1301 C CA . ASP A 1 171 ? 6.234 -10.962 -24.418 1.00 58.09 171 ASP A CA 1
ATOM 1302 C C . ASP A 1 171 ? 5.907 -11.260 -25.908 1.00 58.09 171 ASP A C 1
ATOM 1304 O O . ASP A 1 171 ? 6.718 -11.890 -26.589 1.00 58.09 171 ASP A O 1
ATOM 1308 N N . ALA A 1 172 ? 4.739 -10.827 -26.409 1.00 53.94 172 ALA A N 1
ATOM 1309 C CA . ALA A 1 172 ? 4.257 -10.994 -27.791 1.00 53.94 172 ALA A CA 1
ATOM 1310 C C . ALA A 1 172 ? 4.414 -9.712 -28.624 1.00 53.94 172 ALA A C 1
ATOM 1312 O O . ALA A 1 172 ? 4.713 -9.844 -29.834 1.00 53.94 172 ALA A O 1
#

Secondary structure (DSSP, 8-state):
------PPPPP---TTSSHHHHHHHHHHHHHHHHHHHHHHHHHHHHHT-TT-HHHHHHHHHHHHHHHHHHHHHHHT--HHHHHHHHHHHHHHHHHHHHHHTTSHHHHHHHHHHHHHHHHHHHHHHHHHHHHHHTTPPPPTT-SPPHHHHHHHHHHHHHHHHHHHHHHHHH--

Radius of gyration: 21.49 Å; Cα contacts (8 Å, |Δi|>4): 151; chains: 1; bounding box: 64×37×75 Å

pLDDT: mean 75.78, std 13.99, range [40.25, 92.94]

Nearest PDB structures (foldseek):
  7nsu-assembly1_D  TM=4.501E-01  e=5.835E+00  Escherichia coli
  3ja6-assembly1_I  TM=1.912E-01  e=9.201E-01  Escherichia coli
  2b5u-assembly2_C  TM=3.889E-01  e=9.613E+00  Escherichia coli
  3zx6-assembly1_B  TM=2.748E-01  e=6.134E+00  Archaeoglobus fulgidus DSM 4304
  3ja6-assembly1_H  TM=2.029E-01  e=4.779E+00  Escherichia coli

Sequence (172 aa):
MNEREIAPNPPSELPGRQLPTQIDATITTFLVMGIGILISIFGVAGLENPYQPGQALLTVGLGATLIVGQYVGFTRHNRVCLAVVNGILGAMTLMFMLLIFAVPPLFLLFFATSAVLLMMNWNHRRLIIAQERAGIPRPESAKITLRELLGAFVVLALILGPAKILRQMMDA

Organism: NCBI:txid124

Solvent-accessible surface area (backbone atoms only — not comparable to full-atom values): 9378 Å² total; per-residue (Å²): 139,83,85,77,80,77,73,78,77,75,81,77,78,75,88,81,83,67,63,70,66,55,55,54,48,51,52,48,44,54,52,48,28,49,51,13,50,54,39,24,34,55,10,56,60,36,46,78,40,88,90,48,42,68,60,15,52,49,35,26,51,51,10,49,44,28,33,49,20,40,51,47,15,62,78,34,64,33,62,64,35,41,48,52,36,43,50,52,36,46,53,51,23,52,51,27,56,62,42,26,79,77,47,47,80,68,27,46,56,55,21,53,53,34,45,51,49,36,52,53,55,48,49,52,48,49,51,55,51,51,41,55,76,71,64,52,81,71,69,95,54,69,63,90,49,71,68,54,55,51,48,47,51,50,52,53,54,59,45,55,53,59,33,54,52,57,46,60,63,71,78,103

Foldseek 3Di:
DDPPPPDPDDPDDPPDPPPPLVVLLVVLLVVQLVVLLVQLLQLLLCCPVVPPNPVSVVSNVLSLLSNLLSVLCRPQVALVSLVVNLVSLVVQLVVLVVCCVVPPPPSVVVNVVSVVSSVSSVVSSVVSVVCVVVVPDGPPPNDDDPVSVVVSVVVSVVSSVVSVVVVVVVVD

Mean predicted aligned error: 11.85 Å